Protein AF-A0A2J8U423-F1 (afdb_monomer_lite)

Radius of gyration: 25.44 Å; chains: 1; bounding box: 52×58×34 Å

Organism: Pongo abelii (NCBI:txid9601)

Structure (mmCIF, N/CA/C/O backbone):
data_AF-A0A2J8U423-F1
#
_entry.id   AF-A0A2J8U423-F1
#
loop_
_atom_site.group_PDB
_atom_site.id
_atom_site.type_symbol
_atom_site.label_atom_id
_atom_site.label_alt_id
_atom_site.label_comp_id
_atom_site.label_asym_id
_atom_site.label_entity_id
_atom_site.label_seq_id
_atom_site.pdbx_PDB_ins_code
_atom_site.Cartn_x
_atom_site.Cartn_y
_atom_site.Cartn_z
_atom_site.occupancy
_atom_site.B_iso_or_equiv
_atom_site.auth_seq_id
_atom_site.auth_comp_id
_atom_site.auth_asym_id
_atom_site.auth_atom_id
_atom_site.pdbx_PDB_model_num
ATOM 1 N N . MET A 1 1 ? -9.233 35.040 27.030 1.00 55.47 1 MET A N 1
ATOM 2 C CA . MET A 1 1 ? -10.377 35.964 27.180 1.00 55.47 1 MET A CA 1
ATOM 3 C C . MET A 1 1 ? -11.443 35.522 26.185 1.00 55.47 1 MET A C 1
ATOM 5 O O . MET A 1 1 ? -11.199 35.612 24.987 1.00 55.47 1 MET A O 1
ATOM 9 N N . TYR A 1 2 ? -12.547 34.933 26.649 1.00 47.72 2 TYR A N 1
ATOM 10 C CA . TYR A 1 2 ? -13.642 34.479 25.782 1.00 47.72 2 TYR A CA 1
ATOM 11 C C . TYR A 1 2 ? -14.260 35.678 25.055 1.00 47.72 2 TYR A C 1
ATOM 13 O O . TYR A 1 2 ? -14.574 36.684 25.689 1.00 47.72 2 TYR A O 1
ATOM 21 N N . HIS A 1 3 ? -14.382 35.592 23.731 1.00 57.75 3 HIS A N 1
ATOM 22 C CA . HIS A 1 3 ? -14.979 36.647 22.918 1.00 57.75 3 HIS A CA 1
ATOM 23 C C . HIS A 1 3 ? -16.495 36.505 23.074 1.00 57.75 3 HIS A C 1
ATOM 25 O O . HIS A 1 3 ? -17.101 35.595 22.518 1.00 57.75 3 HIS A O 1
ATOM 31 N N . SER A 1 4 ? -17.094 37.338 23.924 1.00 57.16 4 SER A N 1
ATOM 32 C CA . SER A 1 4 ? -18.551 37.422 24.036 1.00 57.16 4 SER A CA 1
ATOM 33 C C . SER A 1 4 ? -19.068 38.175 22.818 1.00 57.16 4 SER A C 1
ATOM 35 O O . SER A 1 4 ? -19.046 39.401 22.793 1.00 57.16 4 SER A O 1
ATOM 37 N N . LEU A 1 5 ? -19.474 37.441 21.788 1.00 59.41 5 LEU A N 1
ATOM 38 C CA . LEU A 1 5 ? -20.059 38.011 20.583 1.00 59.41 5 LEU A CA 1
ATOM 39 C C . LEU A 1 5 ? -21.583 37.985 20.714 1.00 59.41 5 LEU A C 1
ATOM 41 O O . LEU A 1 5 ? -22.256 37.125 20.154 1.00 59.41 5 LEU A O 1
ATOM 45 N N . THR A 1 6 ? -22.149 38.950 21.442 1.00 56.78 6 THR A N 1
ATOM 46 C CA . THR A 1 6 ? -23.521 39.383 21.139 1.00 56.78 6 THR A CA 1
ATOM 47 C C . THR A 1 6 ? -23.430 40.259 19.896 1.00 56.78 6 THR A C 1
ATOM 49 O O . THR A 1 6 ? -23.469 41.485 19.966 1.00 56.78 6 THR A O 1
ATOM 52 N N . GLU A 1 7 ? -23.178 39.629 18.754 1.00 62.41 7 GLU A N 1
ATOM 53 C CA . GLU A 1 7 ? -22.978 40.331 17.498 1.00 62.41 7 GLU A CA 1
ATOM 54 C C . GLU A 1 7 ? -24.340 40.605 16.863 1.00 62.41 7 GLU A C 1
ATOM 56 O O . GLU A 1 7 ? -24.924 39.766 16.183 1.00 62.41 7 GLU A O 1
ATOM 61 N N . THR A 1 8 ? -24.900 41.784 17.121 1.00 64.00 8 THR A N 1
ATOM 62 C CA . THR A 1 8 ? -26.094 42.257 16.414 1.00 64.00 8 THR A CA 1
ATOM 63 C C . THR A 1 8 ? -25.701 42.694 15.003 1.00 64.00 8 THR A C 1
ATOM 65 O O . THR A 1 8 ? -25.545 43.886 14.741 1.00 64.00 8 THR A O 1
ATOM 68 N N . ARG A 1 9 ? -25.494 41.730 14.094 1.00 63.06 9 ARG A N 1
ATOM 69 C CA . ARG A 1 9 ? -25.331 42.001 12.656 1.00 63.06 9 ARG A CA 1
ATOM 70 C C . ARG A 1 9 ? -26.701 42.237 12.022 1.00 63.06 9 ARG A C 1
ATOM 72 O O . ARG A 1 9 ? -27.677 41.557 12.338 1.00 63.06 9 ARG A O 1
ATOM 79 N N . HIS A 1 10 ? -26.786 43.231 11.139 1.00 71.06 10 HIS A N 1
ATOM 80 C CA . HIS A 1 10 ? -28.020 43.520 10.410 1.00 71.06 10 HIS A CA 1
ATOM 81 C C . HIS A 1 10 ? -28.332 42.385 9.416 1.00 71.06 10 HIS A C 1
ATOM 83 O O . HIS A 1 10 ? -27.421 41.922 8.738 1.00 71.06 10 HIS A O 1
ATOM 89 N N . PRO A 1 11 ? -29.603 41.979 9.241 1.00 68.50 11 PRO A N 1
ATOM 90 C CA . PRO A 1 11 ? -29.976 40.848 8.379 1.00 68.50 11 PRO A CA 1
ATOM 91 C C . PRO A 1 11 ? -29.707 41.052 6.876 1.00 68.50 11 PRO A C 1
ATOM 93 O O . PRO A 1 11 ? -29.801 40.102 6.110 1.00 68.50 11 PR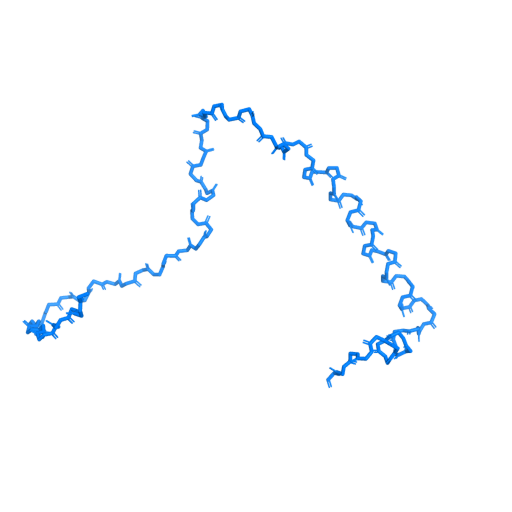O A O 1
ATOM 96 N N . LEU A 1 12 ? -29.378 42.273 6.442 1.00 67.25 12 LEU A N 1
ATOM 97 C CA . LEU A 1 12 ? -28.955 42.574 5.067 1.00 67.25 12 LEU A CA 1
ATOM 98 C C . LEU A 1 12 ? -27.439 42.778 4.941 1.00 67.25 12 LEU A C 1
ATOM 100 O O . LEU A 1 12 ? -26.958 43.151 3.872 1.00 67.25 12 LEU A O 1
ATOM 104 N N . GLN A 1 13 ? -26.686 42.592 6.026 1.00 74.00 13 GLN A N 1
ATOM 105 C CA . GLN A 1 13 ? -25.240 42.714 5.986 1.00 74.00 13 GLN A CA 1
ATOM 106 C C . GLN A 1 13 ? -24.673 41.471 5.288 1.00 74.00 13 GLN A C 1
ATOM 108 O O . GLN A 1 13 ? -24.938 40.362 5.752 1.00 74.00 13 GLN A O 1
ATOM 113 N N . PRO A 1 14 ? -23.927 41.626 4.180 1.00 72.56 14 PRO A N 1
ATOM 114 C CA . PRO A 1 14 ? -23.326 40.487 3.505 1.00 72.56 14 PRO A CA 1
ATOM 115 C C . PRO A 1 14 ? -22.381 39.770 4.470 1.00 72.56 14 PRO A C 1
ATOM 117 O O . PRO A 1 14 ? -21.604 40.410 5.187 1.00 72.56 14 PRO A O 1
ATOM 120 N N . GLU A 1 15 ? -22.477 38.443 4.516 1.00 73.69 15 GLU A N 1
ATOM 121 C CA . GLU A 1 15 ? -21.521 37.641 5.266 1.00 73.69 15 GLU A CA 1
ATOM 122 C C . GLU A 1 15 ? -20.160 37.730 4.576 1.00 73.69 15 GLU A C 1
ATOM 124 O O . GLU A 1 15 ? -20.052 37.593 3.354 1.00 73.69 15 GLU A O 1
ATOM 129 N N . GLU A 1 16 ? -19.116 37.998 5.359 1.00 73.44 16 GLU A N 1
ATOM 130 C CA . GLU A 1 16 ? -17.758 37.811 4.870 1.00 73.44 16 GLU A CA 1
ATOM 131 C C . GLU A 1 16 ? -17.593 36.315 4.636 1.00 73.44 16 GLU A C 1
ATOM 133 O O . GLU A 1 16 ? -17.745 35.511 5.554 1.00 73.44 16 GLU A O 1
ATOM 138 N N . GLN A 1 17 ? -17.358 35.936 3.385 1.00 71.12 17 GLN A N 1
ATOM 139 C CA . GLN A 1 17 ? -17.154 34.543 3.035 1.00 71.12 17 GLN A CA 1
ATOM 140 C C . GLN A 1 17 ? -15.875 34.087 3.742 1.00 71.12 17 GLN A C 1
ATOM 142 O O . GLN A 1 17 ? -14.788 34.560 3.408 1.00 71.12 17 GLN A O 1
ATOM 147 N N . GLU A 1 18 ? -15.998 33.215 4.745 1.00 68.12 18 GLU A N 1
ATOM 148 C CA . GLU A 1 18 ? -14.844 32.626 5.421 1.00 68.12 18 GLU A CA 1
ATOM 149 C C . GLU A 1 18 ? -14.154 31.6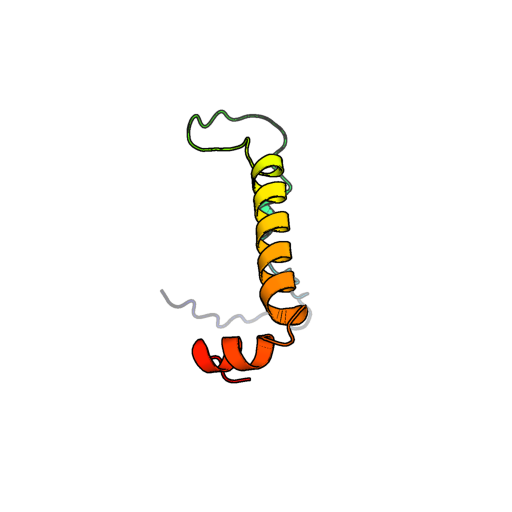86 4.425 1.00 68.12 18 GLU A C 1
ATOM 151 O O . GLU A 1 18 ? -14.476 30.504 4.297 1.00 68.12 18 GLU A O 1
ATOM 156 N N . VAL A 1 19 ? -13.251 32.246 3.617 1.00 71.56 19 VAL A N 1
ATOM 157 C CA . VAL A 1 19 ? -12.450 31.467 2.679 1.00 71.56 19 VAL A CA 1
ATOM 158 C C . VAL A 1 19 ? -11.453 30.687 3.523 1.00 71.56 19 VAL A C 1
ATOM 160 O O . VAL A 1 19 ? -10.503 31.255 4.062 1.00 71.56 19 VAL A O 1
ATOM 163 N N . GLY A 1 20 ? -11.719 29.390 3.686 1.00 74.06 20 GLY A N 1
ATOM 164 C CA . GLY A 1 20 ? -10.867 28.487 4.448 1.00 74.06 20 GLY A CA 1
ATOM 165 C C . GLY A 1 20 ? -9.407 28.630 4.028 1.00 74.06 20 GLY A C 1
ATOM 166 O O . GLY A 1 20 ? -9.080 28.672 2.840 1.00 74.06 20 GLY A O 1
ATOM 167 N N . ILE A 1 21 ? -8.525 28.743 5.016 1.00 77.62 21 ILE A N 1
ATOM 168 C CA . ILE A 1 21 ? -7.096 28.916 4.776 1.00 77.62 21 ILE A CA 1
ATOM 169 C C . ILE A 1 21 ? -6.562 27.601 4.198 1.00 77.62 21 ILE A C 1
ATOM 171 O O . ILE A 1 21 ? -6.568 26.585 4.892 1.00 77.62 21 ILE A O 1
ATOM 175 N N . ASP A 1 22 ? -6.101 27.600 2.944 1.00 75.56 22 ASP A N 1
ATOM 176 C CA . ASP A 1 22 ? -5.414 26.436 2.379 1.00 75.56 22 ASP A CA 1
ATOM 177 C C . ASP A 1 22 ? -4.043 26.280 3.069 1.00 75.56 22 ASP A C 1
ATOM 179 O O . ASP A 1 22 ? -3.174 27.148 2.897 1.00 75.56 22 ASP A O 1
ATOM 183 N N . PRO A 1 23 ? -3.803 25.194 3.831 1.00 74.00 23 PRO A N 1
ATOM 184 C CA . PRO A 1 23 ? -2.532 24.975 4.519 1.00 74.00 23 PRO A CA 1
ATOM 185 C C . PRO A 1 23 ? -1.331 24.907 3.560 1.00 74.00 23 PRO A C 1
ATOM 187 O O . PRO A 1 23 ? -0.194 25.132 3.983 1.00 74.00 23 PRO A O 1
ATOM 190 N N . LEU A 1 24 ? -1.557 24.646 2.268 1.00 75.38 24 LEU A N 1
ATOM 191 C CA . LEU A 1 24 ? -0.515 24.589 1.244 1.00 75.38 24 LEU A CA 1
ATOM 192 C C . LEU A 1 24 ? -0.223 25.946 0.575 1.00 75.38 24 LEU A C 1
ATOM 194 O O . LEU A 1 24 ? 0.810 26.082 -0.087 1.00 75.38 24 LEU A O 1
ATOM 198 N N . SER A 1 25 ? -1.039 26.981 0.812 1.00 72.81 25 SER A N 1
ATOM 199 C CA . SER A 1 25 ? -0.883 28.319 0.207 1.00 72.81 25 SER A CA 1
ATOM 200 C C . SER A 1 25 ? 0.482 28.965 0.514 1.00 72.81 25 SER A C 1
ATOM 202 O O . SER A 1 25 ? 1.109 29.606 -0.334 1.00 72.81 25 SER A O 1
ATOM 204 N N . SER A 1 26 ? 1.032 28.687 1.698 1.00 69.50 26 SER A N 1
ATOM 205 C CA . SER A 1 26 ? 2.347 29.161 2.162 1.00 69.50 26 SER A CA 1
ATOM 206 C C . SER A 1 26 ? 3.531 28.712 1.293 1.00 69.50 26 SER A C 1
ATOM 208 O O . SER A 1 26 ? 4.599 29.330 1.325 1.00 69.50 26 SER A O 1
ATOM 210 N N . TYR A 1 27 ? 3.377 27.621 0.537 1.00 71.81 27 TYR A N 1
ATOM 211 C CA . TYR A 1 27 ? 4.450 27.049 -0.279 1.00 71.81 27 TYR A CA 1
ATOM 212 C C . TYR A 1 27 ? 4.530 27.666 -1.678 1.00 71.81 27 TYR A C 1
ATOM 214 O O . TYR A 1 27 ? 5.590 27.601 -2.300 1.00 71.81 27 TYR A O 1
ATOM 222 N N . SER A 1 28 ? 3.454 28.304 -2.152 1.00 67.50 28 SER A N 1
ATOM 223 C CA . SER A 1 28 ? 3.393 28.874 -3.503 1.00 67.50 28 SER A CA 1
ATOM 224 C C . SER A 1 28 ? 4.148 30.205 -3.638 1.00 67.50 28 SER A C 1
ATOM 226 O O . SER A 1 28 ? 4.568 30.562 -4.734 1.00 67.50 28 SER A O 1
ATOM 228 N N . ASN A 1 29 ? 4.377 30.930 -2.536 1.00 59.28 29 ASN A N 1
ATOM 229 C CA . ASN A 1 29 ? 4.859 32.321 -2.566 1.00 59.28 29 ASN A CA 1
ATOM 230 C C . ASN A 1 29 ? 6.366 32.500 -2.306 1.00 59.28 29 ASN A C 1
ATOM 232 O O . ASN A 1 29 ? 6.800 33.583 -1.921 1.00 59.28 29 ASN A O 1
ATOM 236 N N . LYS A 1 30 ? 7.202 31.472 -2.502 1.00 59.94 30 LYS A N 1
ATOM 237 C CA . LYS A 1 30 ? 8.664 31.619 -2.357 1.00 59.94 30 LYS A CA 1
ATOM 238 C C . LYS A 1 30 ? 9.352 31.823 -3.706 1.00 59.94 30 LYS A C 1
ATOM 240 O O . LYS A 1 30 ? 10.108 30.963 -4.152 1.00 59.94 30 LYS A O 1
ATOM 245 N N . SER A 1 31 ? 9.137 32.981 -4.335 1.00 58.44 31 SER A N 1
ATOM 246 C CA . SER A 1 31 ? 10.074 33.477 -5.347 1.00 58.44 31 SER A CA 1
ATOM 247 C C . SER A 1 31 ? 11.275 34.114 -4.646 1.00 58.44 31 SER A C 1
ATOM 249 O O . SER A 1 31 ? 11.147 35.181 -4.063 1.00 58.44 31 SER A O 1
ATOM 251 N N . GLY A 1 32 ? 12.422 33.437 -4.712 1.00 55.78 32 GLY A N 1
ATOM 252 C CA . GLY A 1 32 ? 13.755 34.047 -4.694 1.00 55.78 32 GLY A CA 1
ATOM 253 C C . GLY A 1 32 ? 14.140 34.931 -3.503 1.00 55.78 32 GLY A C 1
ATOM 254 O O . GLY A 1 32 ? 13.815 36.109 -3.468 1.00 55.78 32 GLY A O 1
ATOM 255 N N . GLY A 1 33 ? 15.008 34.391 -2.644 1.00 53.94 33 GLY A N 1
ATOM 256 C CA . GLY A 1 33 ? 15.906 35.196 -1.812 1.00 53.94 33 GLY A CA 1
ATOM 257 C C . GLY A 1 33 ? 15.531 35.230 -0.339 1.00 53.94 33 GLY A C 1
ATOM 258 O O . GLY A 1 33 ? 14.844 36.132 0.099 1.00 53.94 33 GLY A O 1
ATOM 259 N N . ASP A 1 34 ? 16.001 34.238 0.419 1.00 45.41 34 ASP A N 1
ATOM 260 C CA . ASP A 1 34 ? 16.805 34.529 1.606 1.00 45.41 34 ASP A CA 1
ATOM 261 C C . ASP A 1 34 ? 17.524 33.270 2.087 1.00 45.41 34 ASP A C 1
ATOM 263 O O . ASP A 1 34 ? 16.981 32.165 2.185 1.00 45.41 34 ASP A O 1
ATOM 267 N N . SER A 1 35 ? 18.820 33.455 2.297 1.00 57.62 35 SER A N 1
ATOM 268 C CA . SER A 1 35 ? 19.796 32.421 2.595 1.00 57.62 35 SER A CA 1
ATOM 269 C C . SER A 1 35 ? 19.639 31.936 4.032 1.00 57.62 35 SER A C 1
ATOM 271 O O . SER A 1 35 ? 20.227 32.515 4.940 1.00 57.62 35 SER A O 1
ATOM 273 N N . ASN A 1 36 ? 18.925 30.829 4.247 1.00 47.41 36 ASN A N 1
ATOM 274 C CA . ASN A 1 36 ? 19.112 30.039 5.461 1.00 47.41 36 ASN A CA 1
ATOM 275 C C . ASN A 1 36 ? 20.067 28.873 5.174 1.00 47.41 36 ASN A C 1
ATOM 277 O O . ASN A 1 36 ? 19.718 27.887 4.523 1.00 47.41 36 ASN A O 1
ATOM 281 N N . LYS A 1 37 ? 21.302 29.012 5.660 1.00 60.19 37 LYS A N 1
ATOM 282 C CA . LYS A 1 37 ? 22.323 27.965 5.667 1.00 60.19 37 LYS A CA 1
ATOM 283 C C . LYS A 1 37 ? 22.050 26.982 6.810 1.00 60.19 37 LYS A C 1
ATOM 285 O O . LYS A 1 37 ? 22.789 26.948 7.784 1.00 60.19 37 LYS A O 1
ATOM 290 N N . ASN A 1 38 ? 21.008 26.164 6.687 1.00 46.28 38 ASN A N 1
ATOM 291 C CA . ASN A 1 38 ? 20.921 24.873 7.370 1.00 46.28 38 ASN A CA 1
ATOM 292 C C . ASN A 1 38 ? 19.887 23.949 6.697 1.00 46.28 38 ASN A C 1
ATOM 294 O O . ASN A 1 38 ? 18.727 24.291 6.521 1.00 46.28 38 ASN A O 1
ATOM 298 N N . GLY A 1 39 ? 20.340 22.745 6.337 1.00 49.81 39 GLY A N 1
ATOM 299 C CA . GLY A 1 39 ? 19.482 21.561 6.247 1.00 49.81 39 GLY A CA 1
ATOM 300 C C . GLY A 1 39 ? 18.761 21.285 4.924 1.00 49.81 39 GLY A C 1
ATOM 301 O O . GLY A 1 39 ? 17.554 21.456 4.824 1.00 49.81 39 GLY A O 1
ATOM 302 N N . ARG A 1 40 ? 19.485 20.688 3.967 1.00 52.16 40 ARG A N 1
ATOM 303 C CA . ARG A 1 40 ? 18.966 19.648 3.049 1.00 52.16 40 ARG A CA 1
ATOM 304 C C . ARG A 1 40 ? 17.824 20.060 2.103 1.00 52.16 40 ARG A C 1
ATOM 306 O O . ARG A 1 40 ? 16.734 19.501 2.120 1.00 52.16 40 ARG A O 1
ATOM 313 N N . ARG A 1 41 ? 18.120 20.961 1.165 1.00 55.59 41 ARG A N 1
ATOM 314 C CA . ARG A 1 41 ? 17.313 21.160 -0.055 1.00 55.59 41 ARG A CA 1
ATOM 315 C C . ARG A 1 41 ? 18.106 20.773 -1.302 1.00 55.59 41 ARG A C 1
ATOM 317 O O . ARG A 1 41 ? 18.344 21.607 -2.163 1.00 55.59 41 ARG A O 1
ATOM 324 N N . THR A 1 42 ? 18.539 19.513 -1.371 1.00 49.47 42 THR A N 1
ATOM 325 C CA . THR A 1 42 ? 19.108 18.916 -2.598 1.00 49.47 42 THR A CA 1
ATOM 326 C C . THR A 1 42 ? 18.742 17.439 -2.819 1.00 49.47 42 THR A C 1
ATOM 328 O O . THR A 1 42 ? 19.201 16.868 -3.799 1.00 49.47 42 THR A O 1
ATOM 331 N N . SER A 1 43 ? 17.902 16.800 -1.988 1.00 52.34 43 SER A N 1
ATOM 332 C CA . SER A 1 43 ? 17.646 15.351 -2.107 1.00 52.34 43 SER A CA 1
ATOM 333 C C . SER A 1 43 ? 16.220 14.943 -2.486 1.00 52.34 43 SER A C 1
ATOM 335 O O . SER A 1 43 ? 15.937 13.758 -2.473 1.00 52.34 43 SER A O 1
ATOM 337 N N . SER A 1 44 ? 15.308 15.840 -2.879 1.00 54.69 44 SER A N 1
ATOM 338 C CA . SER A 1 44 ? 13.936 15.407 -3.219 1.00 54.69 44 SER A CA 1
ATOM 339 C C . SER A 1 44 ? 13.882 14.489 -4.445 1.00 54.69 44 SER A C 1
ATOM 341 O O . SER A 1 44 ? 13.097 13.550 -4.462 1.00 54.69 44 SER A O 1
ATOM 343 N N . THR A 1 45 ? 14.734 14.707 -5.450 1.00 53.12 45 THR A N 1
ATOM 344 C CA . THR A 1 45 ? 14.781 13.865 -6.660 1.00 53.12 45 THR A CA 1
ATOM 345 C C . THR A 1 45 ? 15.549 12.558 -6.423 1.00 53.12 45 THR A C 1
ATOM 347 O O . THR A 1 45 ? 15.114 11.508 -6.879 1.00 53.12 45 THR A O 1
ATOM 350 N N . LEU A 1 46 ? 16.643 12.601 -5.648 1.00 53.59 46 LEU A N 1
ATOM 351 C CA . LEU A 1 46 ? 17.468 11.428 -5.312 1.00 53.59 46 LEU A CA 1
ATOM 352 C C . LEU A 1 46 ? 16.800 10.507 -4.275 1.00 53.59 46 LEU A C 1
ATOM 354 O O . LEU A 1 46 ? 16.867 9.287 -4.400 1.00 53.59 46 LEU A O 1
ATOM 358 N N . ASP A 1 47 ? 16.101 11.076 -3.290 1.00 56.78 47 AS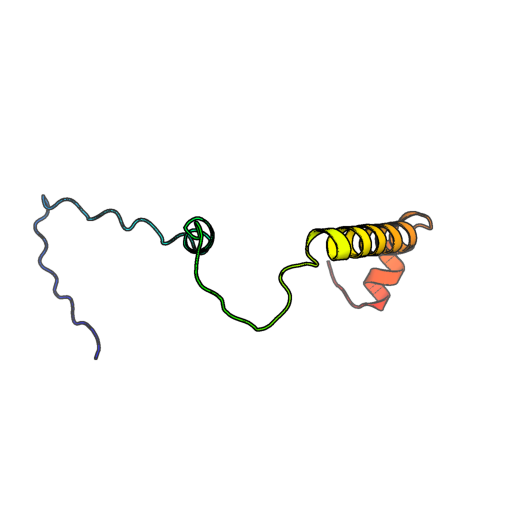P A N 1
ATOM 359 C CA . ASP A 1 47 ? 15.345 10.309 -2.293 1.00 56.78 47 ASP A CA 1
ATOM 360 C C . ASP A 1 47 ? 14.068 9.705 -2.913 1.00 56.78 47 ASP A C 1
ATOM 362 O O . ASP A 1 47 ? 13.602 8.660 -2.457 1.00 56.78 47 ASP A O 1
ATOM 366 N N . SER A 1 48 ? 13.514 10.308 -3.977 1.00 60.38 48 SER A N 1
ATOM 367 C CA . SER A 1 48 ? 12.320 9.787 -4.667 1.00 60.38 48 SER A CA 1
ATOM 368 C C . SER A 1 48 ? 12.584 8.464 -5.377 1.00 60.38 48 SER A C 1
ATOM 370 O O . SER A 1 48 ? 11.746 7.566 -5.321 1.00 60.38 48 SER A O 1
ATOM 372 N N . GLU A 1 49 ? 13.753 8.304 -5.999 1.00 67.25 49 GLU A N 1
ATOM 373 C CA . GLU A 1 49 ? 14.103 7.053 -6.672 1.00 67.25 49 GLU A CA 1
ATOM 374 C C . GLU A 1 49 ? 14.342 5.927 -5.658 1.00 67.25 49 GLU A C 1
ATOM 376 O O . GLU A 1 49 ? 13.862 4.809 -5.843 1.00 67.25 49 GLU A O 1
ATOM 381 N N . GLY A 1 50 ? 14.967 6.230 -4.516 1.00 81.38 50 GLY A N 1
ATOM 382 C CA . GLY A 1 50 ? 15.076 5.285 -3.399 1.00 81.38 50 GLY A CA 1
ATOM 383 C C . GLY A 1 50 ? 13.715 4.909 -2.803 1.00 81.38 50 GLY A C 1
ATOM 384 O O . GLY A 1 50 ? 13.460 3.740 -2.508 1.00 81.38 50 GLY A O 1
ATOM 385 N N . THR A 1 51 ? 12.811 5.879 -2.679 1.00 84.94 51 THR A N 1
ATOM 386 C CA . THR A 1 51 ? 11.471 5.677 -2.113 1.00 84.94 51 THR A CA 1
ATOM 387 C C . THR A 1 51 ? 10.588 4.839 -3.038 1.00 84.94 51 THR A C 1
ATOM 389 O O . THR A 1 51 ? 9.967 3.875 -2.594 1.00 84.94 51 THR A O 1
ATOM 392 N N . PHE A 1 52 ? 10.579 5.146 -4.338 1.00 86.56 52 PHE A N 1
ATOM 393 C CA . PHE A 1 52 ? 9.845 4.368 -5.336 1.00 86.56 52 PHE A CA 1
ATOM 394 C C . PHE A 1 52 ? 10.331 2.917 -5.388 1.00 86.56 52 PHE A C 1
ATOM 396 O O . PHE A 1 52 ? 9.517 1.996 -5.349 1.00 86.56 52 PHE A O 1
ATOM 403 N N . ASN A 1 53 ? 11.650 2.705 -5.413 1.00 88.81 53 ASN A N 1
ATOM 404 C CA . ASN A 1 53 ? 12.222 1.359 -5.404 1.00 88.81 53 ASN A CA 1
ATOM 405 C C . ASN A 1 53 ? 11.904 0.601 -4.104 1.00 88.81 53 ASN A C 1
ATOM 407 O O . ASN A 1 53 ? 11.673 -0.606 -4.145 1.00 88.81 53 ASN A O 1
ATOM 411 N N . SER A 1 54 ? 11.827 1.301 -2.968 1.00 90.50 54 SER A N 1
ATOM 412 C CA . SER A 1 54 ? 11.449 0.698 -1.684 1.00 90.50 54 SER A CA 1
ATOM 413 C C . SER A 1 54 ? 10.001 0.218 -1.697 1.00 90.50 54 SER A C 1
ATOM 415 O O . SER A 1 54 ? 9.745 -0.946 -1.393 1.00 90.50 54 SER A O 1
ATOM 417 N N . TYR A 1 55 ? 9.063 1.062 -2.140 1.00 90.56 55 TYR A N 1
ATOM 418 C CA . TYR A 1 55 ? 7.672 0.641 -2.296 1.00 90.56 55 TYR A CA 1
ATOM 419 C C . TYR A 1 55 ? 7.546 -0.498 -3.298 1.00 90.56 55 TYR A C 1
ATOM 421 O O . TYR A 1 55 ? 6.897 -1.493 -2.998 1.00 90.56 55 TYR A O 1
ATOM 429 N N . ARG A 1 56 ? 8.197 -0.406 -4.462 1.00 91.94 56 ARG A N 1
ATOM 430 C CA . ARG A 1 56 ? 8.150 -1.467 -5.473 1.00 91.94 56 ARG A CA 1
ATOM 431 C C . ARG A 1 56 ? 8.574 -2.819 -4.904 1.00 91.94 56 ARG A C 1
ATOM 433 O O . ARG A 1 56 ? 7.897 -3.810 -5.152 1.00 91.94 56 ARG A O 1
ATOM 440 N N . LYS A 1 57 ? 9.639 -2.840 -4.101 1.00 92.38 57 LYS A N 1
ATOM 441 C CA . LYS A 1 57 ? 10.117 -4.052 -3.436 1.00 92.38 57 LYS A CA 1
ATOM 442 C C . LYS A 1 57 ?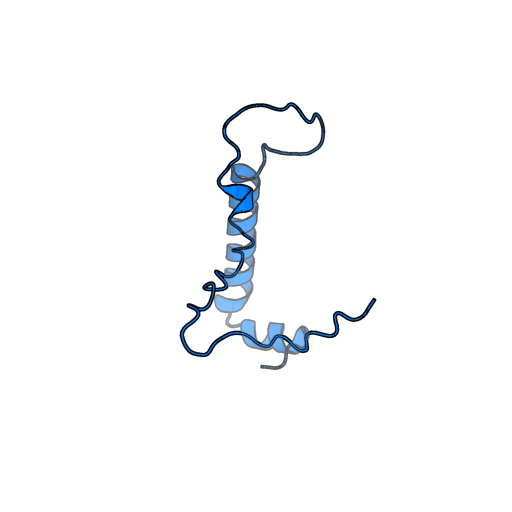 9.110 -4.592 -2.416 1.00 92.38 57 LYS A C 1
ATOM 444 O O . LYS A 1 57 ? 8.856 -5.791 -2.413 1.00 92.38 57 LYS A O 1
ATOM 449 N N . GLU A 1 58 ? 8.510 -3.732 -1.592 1.00 91.50 58 GLU A N 1
ATOM 450 C CA . GLU A 1 58 ? 7.446 -4.157 -0.668 1.00 91.50 58 GLU A CA 1
ATOM 451 C C . GLU A 1 58 ? 6.227 -4.718 -1.417 1.00 91.50 58 GLU A C 1
ATOM 453 O O . GLU A 1 58 ? 5.675 -5.745 -1.028 1.00 91.50 58 GLU A O 1
ATOM 458 N N . TRP A 1 59 ? 5.824 -4.085 -2.521 1.00 92.88 59 TRP A N 1
ATOM 459 C CA . TRP A 1 59 ? 4.738 -4.570 -3.374 1.00 92.88 59 TRP A CA 1
ATOM 460 C C . TRP A 1 59 ? 5.072 -5.931 -3.998 1.00 92.88 59 TRP A C 1
ATOM 462 O O . TRP A 1 59 ? 4.236 -6.834 -3.983 1.00 92.88 59 TRP A O 1
ATOM 472 N N . GLU A 1 60 ? 6.289 -6.118 -4.508 1.00 93.31 60 GLU A N 1
ATOM 473 C CA . GLU A 1 60 ? 6.727 -7.415 -5.031 1.00 93.31 60 GLU A CA 1
ATOM 474 C C . GLU A 1 60 ? 6.685 -8.500 -3.942 1.00 93.31 60 GLU A C 1
ATOM 476 O O . GLU A 1 60 ? 6.138 -9.578 -4.172 1.00 93.31 60 GLU A O 1
ATOM 481 N N . GLU A 1 61 ? 7.161 -8.209 -2.730 1.00 90.00 61 GLU A N 1
ATOM 482 C CA . GLU A 1 61 ? 7.154 -9.156 -1.608 1.00 90.00 61 GLU A CA 1
ATOM 483 C C . GLU A 1 61 ? 5.735 -9.557 -1.167 1.00 90.00 61 GLU A C 1
ATOM 485 O O . GLU A 1 61 ? 5.472 -10.730 -0.879 1.00 90.00 61 GLU A O 1
ATOM 490 N N . LEU A 1 62 ? 4.800 -8.604 -1.151 1.00 92.31 62 LEU A N 1
ATOM 491 C CA . LEU A 1 62 ? 3.419 -8.844 -0.733 1.00 92.31 62 LEU A CA 1
ATOM 492 C C . LEU A 1 62 ? 2.608 -9.612 -1.786 1.00 92.31 62 LEU A C 1
ATOM 494 O O . LEU A 1 62 ? 1.823 -10.496 -1.428 1.00 92.31 62 LEU A O 1
ATOM 498 N N . PHE A 1 63 ? 2.776 -9.293 -3.073 1.00 92.38 63 PHE A N 1
ATOM 499 C CA . PHE A 1 63 ? 1.840 -9.732 -4.115 1.00 92.38 63 PHE A CA 1
ATOM 500 C C . PHE A 1 63 ? 2.388 -10.798 -5.071 1.00 92.38 63 PHE A C 1
ATOM 502 O O . PHE A 1 63 ? 1.591 -11.587 -5.570 1.00 92.38 63 PHE A O 1
ATOM 509 N N . VAL A 1 64 ? 3.706 -10.914 -5.292 1.00 87.12 64 VAL A N 1
ATOM 510 C CA . VAL A 1 64 ? 4.259 -11.919 -6.233 1.00 87.12 64 VAL A CA 1
ATOM 511 C C . VAL A 1 64 ? 4.027 -13.350 -5.739 1.00 87.12 64 VAL A C 1
ATOM 513 O O . VAL A 1 64 ? 3.703 -14.233 -6.527 1.00 87.12 64 VAL A O 1
ATOM 516 N N . ASN A 1 65 ? 4.129 -13.571 -4.426 1.00 85.25 65 ASN A N 1
ATOM 517 C CA . ASN A 1 65 ? 3.963 -14.888 -3.799 1.00 85.25 65 ASN A CA 1
ATOM 518 C C . ASN A 1 65 ? 2.628 -15.047 -3.051 1.00 85.25 65 ASN A C 1
ATOM 520 O O . ASN A 1 65 ? 2.493 -15.955 -2.235 1.00 85.25 65 ASN A O 1
ATOM 524 N N . ASN A 1 66 ? 1.649 -14.162 -3.282 1.00 88.88 66 ASN A N 1
ATOM 525 C CA . ASN A 1 66 ? 0.385 -14.119 -2.528 1.00 88.88 66 ASN A CA 1
ATOM 526 C C . ASN A 1 66 ? 0.578 -14.058 -0.994 1.00 88.88 66 ASN A C 1
ATOM 528 O O . ASN A 1 66 ? -0.207 -14.623 -0.231 1.00 88.88 66 ASN A O 1
ATOM 532 N N . ASN A 1 67 ? 1.625 -13.372 -0.526 1.00 90.75 67 ASN A N 1
ATOM 533 C CA . ASN A 1 67 ? 2.000 -13.323 0.891 1.00 90.75 67 ASN A CA 1
ATOM 534 C C . ASN A 1 67 ? 1.235 -12.244 1.686 1.00 90.75 67 ASN A C 1
ATOM 536 O O . ASN A 1 67 ? 1.250 -12.241 2.915 1.00 90.75 67 ASN A O 1
ATOM 540 N N . TYR A 1 68 ? 0.515 -11.352 0.998 1.00 92.50 68 TYR A N 1
ATOM 541 C CA . TYR A 1 68 ? -0.184 -10.210 1.590 1.00 92.50 68 TYR A CA 1
ATOM 542 C C . TYR A 1 68 ? -0.988 -10.564 2.853 1.00 92.50 68 TYR A C 1
ATOM 544 O O . TYR A 1 68 ? -0.759 -9.982 3.912 1.00 92.50 68 TYR A O 1
ATOM 552 N N . LEU A 1 69 ? -1.882 -11.560 2.788 1.00 92.19 69 LEU A N 1
ATOM 553 C CA . LEU A 1 69 ? -2.730 -11.921 3.933 1.00 92.19 69 LEU A CA 1
ATOM 554 C C . LEU A 1 69 ? -1.927 -12.434 5.135 1.00 92.19 69 LEU A C 1
ATOM 556 O O . LEU A 1 69 ? -2.300 -12.155 6.275 1.00 92.19 69 LEU A O 1
ATOM 560 N N . ALA A 1 70 ? -0.841 -13.173 4.903 1.00 92.19 70 ALA A N 1
ATOM 561 C CA . ALA A 1 70 ? 0.014 -13.661 5.980 1.00 92.19 70 ALA A CA 1
ATOM 562 C C . ALA A 1 70 ? 0.755 -12.497 6.652 1.00 92.19 70 ALA A C 1
ATOM 564 O O . ALA A 1 70 ? 0.735 -12.393 7.879 1.00 92.19 70 ALA A O 1
ATOM 565 N N . THR A 1 71 ? 1.312 -11.569 5.867 1.00 92.56 71 THR A N 1
ATOM 56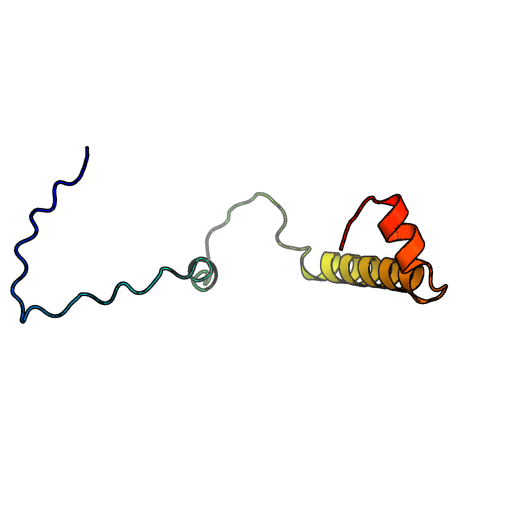6 C CA . THR A 1 71 ? 1.988 -10.374 6.389 1.00 92.56 71 THR A CA 1
ATOM 567 C C . THR A 1 71 ? 1.040 -9.468 7.174 1.00 92.56 71 THR A C 1
ATOM 569 O O . THR A 1 71 ? 1.398 -9.010 8.256 1.00 92.56 71 THR A O 1
ATOM 572 N N . ILE A 1 72 ? -0.177 -9.227 6.677 1.00 92.00 72 ILE A N 1
ATOM 573 C CA . ILE A 1 72 ? -1.183 -8.396 7.360 1.00 92.00 72 ILE A CA 1
ATOM 574 C C . ILE A 1 72 ? -1.586 -9.011 8.708 1.00 92.00 72 ILE A C 1
ATOM 576 O O . ILE A 1 72 ? -1.590 -8.308 9.720 1.00 92.00 72 ILE A O 1
ATOM 580 N N . ARG A 1 73 ? -1.808 -10.335 8.757 1.00 92.88 73 ARG A N 1
ATOM 581 C CA . ARG A 1 73 ? -2.072 -11.066 10.011 1.00 92.88 73 ARG A CA 1
ATOM 582 C C . ARG A 1 73 ? -0.894 -10.991 10.979 1.00 92.88 73 ARG A C 1
ATOM 584 O O . ARG A 1 73 ? -1.098 -10.740 12.161 1.00 92.88 73 ARG A O 1
ATOM 591 N N . GLN A 1 74 ? 0.330 -11.177 10.486 1.00 91.69 74 GLN A N 1
ATOM 592 C CA . GLN A 1 74 ? 1.545 -11.111 11.302 1.00 91.69 74 GLN A CA 1
ATOM 593 C C . GLN A 1 74 ? 1.789 -9.705 11.862 1.00 91.69 74 GLN A C 1
ATOM 595 O O . GLN A 1 74 ? 2.214 -9.567 13.006 1.00 91.69 74 GLN A O 1
ATOM 600 N N . LYS A 1 75 ? 1.495 -8.661 11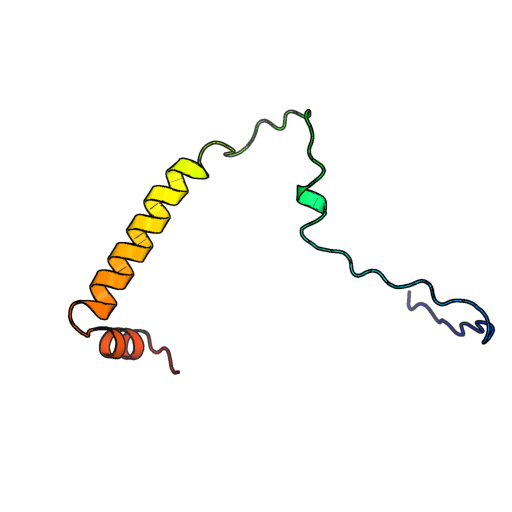.080 1.00 92.69 75 LYS A N 1
ATOM 601 C CA . LYS A 1 75 ? 1.558 -7.264 11.529 1.00 92.69 75 LYS A CA 1
ATOM 602 C C . LYS A 1 75 ? 0.402 -6.882 12.464 1.00 92.69 75 LYS A C 1
ATOM 604 O O . LYS A 1 75 ? 0.428 -5.786 13.013 1.00 92.69 75 LYS A O 1
ATOM 609 N N . GLY A 1 76 ? -0.595 -7.752 12.650 1.00 92.88 76 GLY A N 1
ATOM 610 C CA . GLY A 1 76 ? -1.768 -7.481 13.485 1.00 92.88 76 GLY A CA 1
ATOM 611 C C . GLY A 1 76 ? -2.667 -6.374 12.929 1.00 92.88 76 GLY A C 1
ATOM 612 O O . GLY A 1 76 ? -3.386 -5.730 13.690 1.00 92.88 76 GLY A O 1
ATOM 613 N N . ILE A 1 77 ? -2.600 -6.120 11.619 1.00 87.38 77 ILE A N 1
ATOM 614 C CA . ILE A 1 77 ? -3.435 -5.120 10.957 1.00 87.38 77 ILE A CA 1
ATOM 615 C C . ILE A 1 77 ? -4.783 -5.780 10.670 1.00 87.38 77 ILE A C 1
ATOM 617 O O . ILE A 1 77 ? -4.867 -6.729 9.891 1.00 87.38 77 ILE A O 1
ATOM 621 N N . ASN A 1 78 ? -5.832 -5.284 11.318 1.00 80.50 78 ASN A N 1
ATOM 622 C CA . ASN A 1 78 ? -7.201 -5.740 11.101 1.00 80.50 78 ASN A CA 1
ATOM 623 C C . ASN A 1 78 ? -7.857 -4.818 10.065 1.00 80.50 78 ASN A C 1
ATOM 625 O O . ASN A 1 78 ? -7.759 -3.598 10.198 1.00 80.50 78 ASN A O 1
ATOM 629 N N . GLY A 1 79 ? -8.446 -5.412 9.024 1.00 65.62 79 GLY A N 1
ATOM 630 C CA . GLY A 1 79 ? -9.186 -4.703 7.973 1.00 65.62 79 GLY A CA 1
ATOM 631 C C . GLY A 1 79 ? -10.613 -4.389 8.383 1.00 65.62 79 GLY A C 1
ATOM 632 O O . GLY A 1 79 ? -11.210 -5.240 9.081 1.00 65.62 79 GLY A O 1
#

Sequence (79 aa):
MYHSLTETRHPLQPEEQEVGIDPLSSYSNKSGGDSNKNGRRTSSTLDSEGTFNSYRKEWEELFVNNNYLATIRQKGING

Secondary structure (DSSP, 8-state):
----------TTSPPP------TTHHHHT--S------S--S-HHHHHHHHHHHHHHHHHHHHTTT-HHHHHHHTT---

Foldseek 3Di:
DDPPCPPPDDPPDDDDPPPDDDPCPVVVPDDDDDDDPDDDPPCPVVVVVVVVVVVVVVCCVCPVVVCVVVVCVVVVPDD

pLDDT: mean 72.4, std 15.38, range [45.41, 93.31]